Protein AF-A0A7C4UK25-F1 (afdb_monomer_lite)

Sequence (71 aa):
MAILEWVAVAIIVITSVGMLIARDWRVSVSLLAAQYLAMFILLLAHLPLGMASVKVVAGWMSCAIIGMTRS

pLDDT: mean 76.61, std 5.62, range [51.78, 86.69]

Radius of gyration: 12.91 Å; chains: 1; bounding box: 28×20×38 Å

Foldseek 3Di:
DVVLVVVLVVLLVVLVVQLVVDPDLVSNLVSLLSNLVSQLVVCVVPHPNVVSVVSNVVSNVVSVVSVVVVD

Structure (mmCIF, N/CA/C/O backbone):
data_AF-A0A7C4UK25-F1
#
_entry.id   AF-A0A7C4UK25-F1
#
loop_
_atom_site.group_PDB
_atom_site.id
_atom_site.type_symbol
_atom_site.label_atom_id
_atom_site.label_alt_id
_atom_site.label_comp_id
_atom_site.label_asym_id
_atom_site.label_entity_id
_atom_site.label_seq_id
_atom_site.pdbx_PDB_ins_code
_atom_site.Cartn_x
_atom_site.Cartn_y
_atom_site.Cartn_z
_atom_site.occupancy
_atom_site.B_iso_or_equiv
_atom_site.auth_seq_id
_atom_site.auth_comp_id
_atom_site.auth_asym_id
_atom_site.auth_atom_id
_atom_site.pdbx_PDB_model_num
ATOM 1 N N . MET A 1 1 ? 7.404 -7.834 -18.108 1.00 56.75 1 MET A N 1
ATOM 2 C CA . MET A 1 1 ? 7.068 -6.806 -17.099 1.00 56.75 1 MET A CA 1
ATOM 3 C C . MET A 1 1 ? 5.591 -6.771 -16.683 1.00 56.75 1 MET A C 1
ATOM 5 O O . MET A 1 1 ? 5.357 -6.356 -15.566 1.00 56.75 1 MET A O 1
ATOM 9 N N . ALA A 1 2 ? 4.609 -7.235 -17.473 1.00 66.81 2 ALA A N 1
ATOM 10 C CA . ALA A 1 2 ? 3.182 -7.032 -17.148 1.00 66.81 2 ALA A CA 1
ATOM 11 C C . ALA A 1 2 ? 2.636 -7.818 -15.931 1.00 66.81 2 ALA A C 1
ATOM 13 O O . ALA A 1 2 ? 1.754 -7.345 -15.227 1.00 66.81 2 ALA A O 1
ATOM 14 N N . ILE A 1 3 ? 3.143 -9.027 -15.655 1.00 74.81 3 ILE A N 1
ATOM 15 C CA . ILE A 1 3 ? 2.596 -9.892 -14.587 1.00 74.81 3 ILE A CA 1
ATOM 16 C C . ILE A 1 3 ? 2.749 -9.259 -13.198 1.00 74.81 3 ILE A C 1
ATOM 18 O O . ILE A 1 3 ? 1.833 -9.339 -12.386 1.00 74.81 3 ILE A O 1
ATOM 22 N N . LEU A 1 4 ? 3.874 -8.588 -12.936 1.00 71.06 4 LEU A N 1
ATOM 23 C CA . LEU A 1 4 ? 4.121 -7.923 -11.655 1.00 71.06 4 LEU A CA 1
ATOM 24 C C . LEU A 1 4 ? 3.148 -6.754 -11.429 1.00 71.06 4 LEU A C 1
ATOM 26 O O . LEU A 1 4 ? 2.703 -6.528 -10.305 1.00 71.06 4 LEU A O 1
ATOM 30 N N . GLU A 1 5 ? 2.772 -6.062 -12.506 1.00 71.69 5 GLU A N 1
ATOM 31 C CA . GLU A 1 5 ? 1.798 -4.971 -12.475 1.00 71.69 5 GLU A CA 1
ATOM 32 C C . GLU A 1 5 ? 0.406 -5.46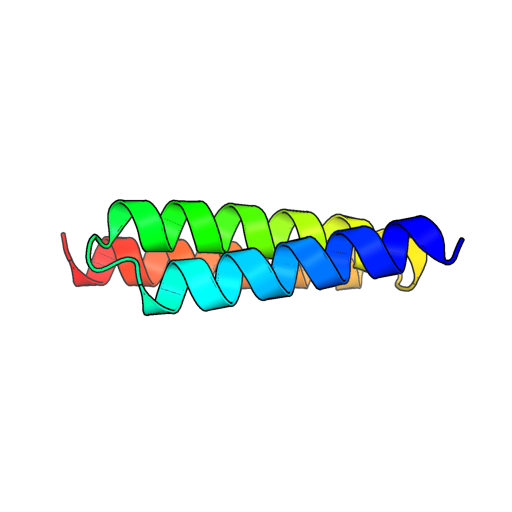0 -12.108 1.00 71.69 5 GLU A C 1
ATOM 34 O O . GLU A 1 5 ? -0.214 -4.937 -11.183 1.00 71.69 5 GLU A O 1
ATOM 39 N N . TRP A 1 6 ? -0.045 -6.528 -12.760 1.00 76.12 6 TRP A N 1
ATOM 40 C CA . TRP A 1 6 ? -1.334 -7.144 -12.465 1.00 76.12 6 TRP A CA 1
ATOM 41 C C . TRP A 1 6 ? -1.406 -7.725 -11.049 1.00 76.12 6 TRP A C 1
ATOM 43 O O . TRP A 1 6 ? -2.433 -7.576 -10.387 1.00 76.12 6 TRP A O 1
ATOM 53 N N . VAL A 1 7 ? -0.319 -8.323 -10.547 1.00 78.12 7 VAL A N 1
ATOM 54 C CA . VAL A 1 7 ? -0.245 -8.821 -9.160 1.00 78.12 7 VAL A CA 1
ATOM 55 C C . VAL A 1 7 ? -0.399 -7.680 -8.160 1.00 78.12 7 VAL A C 1
ATOM 57 O O . VAL A 1 7 ? -1.152 -7.794 -7.194 1.00 78.12 7 VAL A O 1
ATOM 60 N N . ALA A 1 8 ? 0.273 -6.558 -8.388 1.00 74.69 8 ALA A N 1
ATOM 61 C CA . ALA A 1 8 ? 0.197 -5.443 -7.462 1.00 74.69 8 ALA A CA 1
ATOM 62 C C . ALA A 1 8 ? -1.128 -4.668 -7.571 1.00 74.69 8 ALA A C 1
ATOM 64 O O . ALA A 1 8 ? -1.647 -4.232 -6.545 1.00 74.69 8 ALA A O 1
ATOM 65 N N . VAL A 1 9 ? -1.748 -4.593 -8.755 1.00 77.44 9 VAL A N 1
ATOM 66 C CA . VAL A 1 9 ? -3.141 -4.130 -8.898 1.00 77.44 9 VAL A CA 1
ATOM 67 C C . VAL A 1 9 ? -4.092 -5.028 -8.103 1.00 77.44 9 VAL A C 1
ATOM 69 O O . VAL A 1 9 ? -4.915 -4.515 -7.347 1.00 77.44 9 VAL A O 1
ATOM 72 N N . ALA A 1 10 ? -3.952 -6.353 -8.196 1.00 82.75 10 ALA A N 1
ATOM 73 C CA . ALA A 1 10 ? -4.771 -7.282 -7.419 1.00 82.75 10 ALA A CA 1
ATOM 74 C C . ALA A 1 10 ? -4.581 -7.084 -5.905 1.00 82.75 10 ALA A C 1
ATOM 76 O O . ALA A 1 10 ? -5.565 -7.010 -5.171 1.00 82.75 10 ALA A O 1
ATOM 77 N N . ILE A 1 11 ? -3.336 -6.914 -5.442 1.00 81.25 11 ILE A N 1
ATOM 78 C CA . ILE A 1 11 ? -3.035 -6.621 -4.032 1.00 81.25 11 ILE A CA 1
ATOM 79 C C . ILE A 1 11 ? -3.709 -5.322 -3.588 1.00 81.25 11 ILE A C 1
ATOM 81 O O . ILE A 1 11 ? -4.336 -5.320 -2.530 1.00 81.25 11 ILE A O 1
ATOM 85 N N . ILE A 1 12 ? -3.628 -4.252 -4.387 1.00 80.06 12 ILE A N 1
ATOM 86 C CA . ILE A 1 12 ? -4.268 -2.957 -4.102 1.00 80.06 12 ILE A CA 1
ATOM 87 C C . ILE A 1 12 ? -5.789 -3.121 -4.008 1.00 80.06 12 ILE A C 1
ATOM 89 O O . ILE A 1 12 ? -6.399 -2.637 -3.060 1.00 80.06 12 ILE A O 1
ATOM 93 N N . VAL A 1 13 ? -6.417 -3.838 -4.939 1.00 83.88 13 VAL A N 1
ATOM 94 C CA . VAL A 1 13 ? -7.871 -4.063 -4.899 1.00 83.88 13 VAL A CA 1
ATOM 95 C C . VAL A 1 13 ? -8.270 -4.839 -3.643 1.00 83.88 13 VAL A C 1
ATOM 97 O O . VAL A 1 13 ? -9.190 -4.428 -2.936 1.00 83.88 13 VAL A O 1
ATOM 100 N N . ILE A 1 14 ? -7.547 -5.912 -3.313 1.00 83.06 14 ILE A N 1
ATOM 101 C CA . ILE A 1 14 ? -7.814 -6.728 -2.121 1.00 83.06 14 ILE A CA 1
ATOM 102 C C . ILE A 1 14 ? -7.632 -5.907 -0.841 1.00 83.06 14 ILE A C 1
ATOM 104 O O . ILE A 1 14 ? -8.464 -5.999 0.059 1.00 83.06 14 ILE A O 1
ATOM 1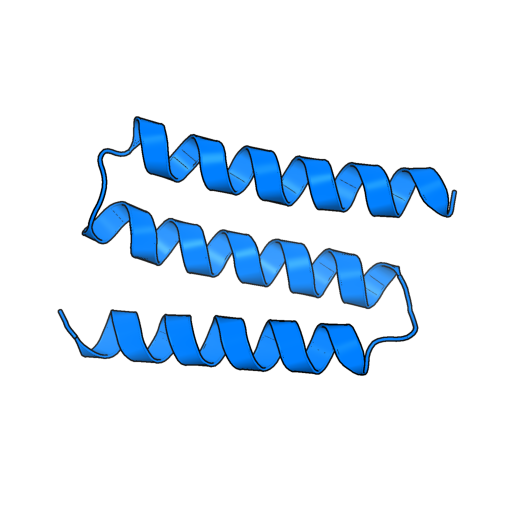08 N N . THR A 1 15 ? -6.588 -5.077 -0.752 1.00 78.69 15 THR A N 1
ATOM 109 C CA . THR A 1 15 ? -6.368 -4.219 0.426 1.00 78.69 15 THR A CA 1
ATOM 110 C C . THR A 1 15 ? -7.433 -3.135 0.554 1.00 78.69 15 THR A C 1
ATOM 112 O O . THR A 1 15 ? -7.928 -2.929 1.659 1.00 78.69 15 THR A O 1
ATOM 115 N N . SER A 1 16 ? -7.874 -2.518 -0.546 1.00 76.94 16 SER A N 1
ATOM 116 C CA . SER A 1 16 ? -8.980 -1.549 -0.525 1.00 76.94 16 SER A CA 1
ATOM 117 C C . SER A 1 16 ? -10.310 -2.178 -0.103 1.00 76.94 16 SER A C 1
ATOM 119 O O . SER A 1 16 ? -11.017 -1.612 0.730 1.00 76.94 16 SER A O 1
ATOM 121 N N . VAL A 1 17 ? -10.643 -3.361 -0.627 1.00 82.94 17 VAL A N 1
ATOM 122 C CA . VAL A 1 17 ? -11.846 -4.107 -0.216 1.00 82.94 17 VAL A CA 1
ATOM 123 C C . VAL A 1 17 ? -11.730 -4.548 1.243 1.00 82.94 17 VAL A C 1
ATOM 125 O O . VAL A 1 17 ? -12.672 -4.389 2.017 1.00 82.94 17 VAL A O 1
ATOM 128 N N . GLY A 1 18 ? -10.556 -5.026 1.653 1.00 78.69 18 GLY A N 1
ATOM 129 C CA . GLY A 1 18 ? -10.266 -5.363 3.042 1.00 78.69 18 GLY A CA 1
ATOM 130 C C . GLY A 1 18 ? -10.445 -4.167 3.972 1.00 78.69 18 GLY A C 1
ATOM 131 O O . GLY A 1 18 ? -10.990 -4.323 5.056 1.00 78.69 18 GLY A O 1
ATOM 132 N N . MET A 1 19 ? -10.063 -2.965 3.541 1.00 75.44 19 MET A N 1
ATOM 133 C CA . MET A 1 19 ? -10.186 -1.741 4.332 1.00 75.44 19 MET A CA 1
ATOM 134 C 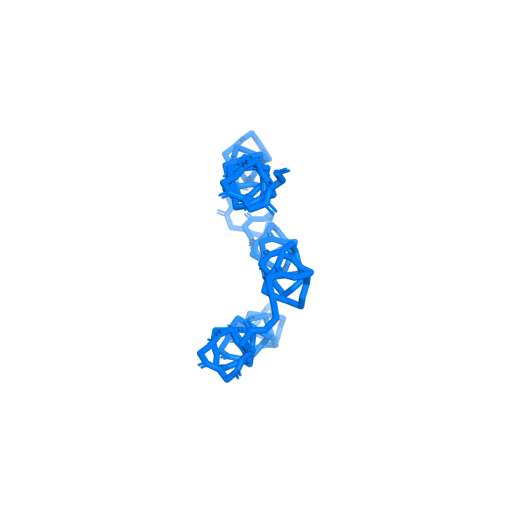C . MET A 1 19 ? -11.641 -1.260 4.465 1.00 75.44 19 MET A C 1
ATOM 136 O O . MET A 1 19 ? -11.980 -0.665 5.483 1.00 75.44 19 MET A O 1
ATOM 140 N N . LEU A 1 20 ? -12.506 -1.564 3.488 1.00 78.19 20 LEU A N 1
ATOM 141 C CA . LEU A 1 20 ? -13.960 -1.337 3.563 1.00 78.19 20 LEU A CA 1
ATOM 142 C C . LEU A 1 20 ? -14.656 -2.290 4.549 1.00 78.19 20 LEU A C 1
ATOM 144 O O . LEU A 1 20 ? -15.645 -1.914 5.175 1.00 78.19 20 LEU A O 1
ATOM 148 N N . ILE A 1 21 ? -14.151 -3.518 4.682 1.00 81.00 21 ILE A N 1
ATOM 149 C CA . ILE A 1 21 ? -14.708 -4.549 5.575 1.00 81.00 21 ILE A CA 1
ATOM 150 C C . ILE A 1 21 ? -14.112 -4.434 6.989 1.00 81.00 21 ILE A C 1
ATOM 152 O O . ILE A 1 21 ? -14.788 -4.708 7.983 1.00 81.00 21 ILE A O 1
ATOM 156 N N . ALA A 1 22 ? -12.847 -4.021 7.095 1.00 72.75 22 ALA A N 1
ATOM 157 C CA . ALA A 1 22 ? -12.125 -3.891 8.351 1.00 72.75 22 ALA A CA 1
ATOM 158 C C . ALA A 1 22 ? -12.699 -2.747 9.195 1.00 72.75 22 ALA A C 1
ATOM 160 O O . ALA A 1 22 ? -12.456 -1.567 8.951 1.00 72.75 22 ALA A O 1
ATOM 161 N N . ARG A 1 23 ? -13.448 -3.121 10.234 1.00 70.75 23 ARG A N 1
ATOM 162 C CA . ARG A 1 23 ? -14.002 -2.197 11.234 1.00 70.75 23 ARG A CA 1
ATOM 163 C C . ARG A 1 23 ? -12.974 -1.808 12.304 1.00 70.75 23 ARG A C 1
ATOM 165 O O . ARG A 1 23 ? -13.088 -0.752 12.932 1.00 70.75 23 ARG A O 1
ATOM 172 N N . ASP A 1 24 ? -11.965 -2.658 12.482 1.00 78.75 24 ASP A N 1
ATOM 173 C CA . ASP A 1 24 ? -10.862 -2.479 13.416 1.00 78.75 24 ASP A CA 1
ATOM 174 C C . ASP A 1 24 ? -9.759 -1.611 12.814 1.00 78.75 24 ASP A C 1
ATOM 176 O O . ASP A 1 24 ? -9.107 -1.971 11.834 1.00 78.75 24 ASP A O 1
ATOM 180 N N . TRP A 1 25 ? -9.487 -0.482 13.467 1.00 73.81 25 TRP A N 1
ATOM 181 C CA . TRP A 1 25 ? -8.498 0.502 13.020 1.00 73.81 25 TRP A CA 1
ATOM 182 C C . TRP A 1 25 ? -7.086 -0.081 12.871 1.00 73.81 25 TRP A C 1
ATOM 184 O O . TRP A 1 25 ? -6.336 0.334 11.994 1.00 73.81 25 TRP A O 1
ATOM 194 N N . ARG A 1 26 ? -6.736 -1.082 13.690 1.00 78.38 26 ARG A N 1
ATOM 195 C CA . ARG A 1 26 ? -5.445 -1.782 13.618 1.00 78.38 26 ARG A CA 1
ATOM 196 C C . ARG A 1 26 ? -5.298 -2.536 12.299 1.00 78.38 26 ARG A C 1
ATOM 198 O O . ARG A 1 26 ? -4.250 -2.469 11.668 1.00 78.38 26 ARG A O 1
ATOM 205 N N . VAL A 1 27 ? -6.367 -3.208 11.872 1.00 79.19 27 VAL A N 1
ATOM 206 C CA . VAL A 1 27 ? -6.402 -3.959 10.613 1.00 79.19 27 VAL A CA 1
ATOM 207 C C . VAL A 1 27 ? -6.370 -2.990 9.433 1.00 79.19 27 VAL A C 1
ATOM 209 O O . VAL A 1 27 ? -5.607 -3.213 8.497 1.00 79.19 27 VAL A O 1
ATOM 212 N N . SER A 1 28 ? -7.096 -1.868 9.505 1.00 76.12 28 SER A N 1
ATOM 213 C CA . SER A 1 28 ? -7.040 -0.820 8.477 1.00 76.12 28 SER A CA 1
ATOM 214 C C . SER A 1 28 ? -5.637 -0.212 8.335 1.00 76.12 28 SER A C 1
ATOM 216 O O . SER A 1 28 ? -5.182 -0.014 7.213 1.00 76.12 28 SER A O 1
ATOM 218 N N . VAL A 1 29 ? -4.918 0.031 9.439 1.00 79.81 29 VAL A N 1
ATOM 219 C CA . VAL A 1 29 ? -3.529 0.534 9.413 1.00 79.81 29 VAL A CA 1
ATOM 220 C C . VAL A 1 29 ? -2.573 -0.487 8.790 1.00 79.81 29 VAL A C 1
ATOM 222 O O . VAL A 1 29 ? -1.756 -0.124 7.943 1.00 79.81 29 VAL A O 1
ATOM 225 N N . SER A 1 30 ? -2.682 -1.768 9.156 1.00 79.75 30 SER A N 1
ATOM 226 C CA . SER A 1 30 ? -1.856 -2.828 8.563 1.00 79.75 30 SER A CA 1
ATOM 227 C C . SER A 1 30 ? -2.140 -3.029 7.070 1.00 79.75 30 SER A C 1
ATOM 229 O O . SER A 1 30 ? -1.200 -3.175 6.288 1.00 79.75 30 SER A O 1
ATOM 231 N N . LEU A 1 31 ? -3.412 -2.986 6.657 1.00 79.44 31 LEU A N 1
ATOM 232 C CA . LEU A 1 31 ? -3.814 -3.069 5.249 1.00 79.44 31 LEU A CA 1
ATOM 233 C C . LEU A 1 31 ? -3.282 -1.878 4.447 1.00 79.44 31 LEU A C 1
ATOM 235 O O . LEU A 1 31 ? -2.720 -2.075 3.372 1.00 79.44 31 LEU A O 1
ATOM 239 N N . LEU A 1 32 ? -3.385 -0.662 4.986 1.00 79.44 32 LEU A N 1
ATOM 240 C CA . LEU A 1 32 ? -2.904 0.547 4.321 1.00 79.44 32 LEU A CA 1
ATOM 241 C C . LEU A 1 32 ? -1.373 0.545 4.169 1.00 79.44 32 LEU A C 1
ATOM 243 O O . LEU A 1 32 ? -0.854 0.907 3.111 1.00 79.44 32 LEU A O 1
ATOM 247 N N . ALA A 1 33 ? -0.648 0.065 5.185 1.00 80.12 33 ALA A N 1
ATOM 248 C CA . ALA A 1 33 ? 0.801 -0.110 5.118 1.00 80.12 33 ALA A CA 1
ATOM 249 C C . ALA A 1 33 ? 1.205 -1.125 4.034 1.00 80.12 33 ALA A C 1
ATOM 251 O O . ALA A 1 33 ? 2.089 -0.839 3.223 1.00 80.12 33 ALA A O 1
ATOM 252 N N . ALA A 1 34 ? 0.531 -2.279 3.978 1.00 80.50 34 ALA A N 1
ATOM 253 C CA . ALA A 1 34 ? 0.772 -3.295 2.953 1.00 80.50 34 ALA A CA 1
ATOM 254 C C . ALA A 1 34 ? 0.455 -2.774 1.539 1.00 80.50 34 ALA A C 1
ATOM 256 O O . ALA A 1 34 ? 1.217 -3.009 0.599 1.00 80.50 34 ALA A O 1
ATOM 257 N N . GLN A 1 35 ? -0.628 -2.010 1.396 1.00 80.44 35 GLN A N 1
ATOM 258 C CA . GLN A 1 35 ? -1.067 -1.442 0.124 1.00 80.44 35 GLN A CA 1
ATOM 259 C C . GLN A 1 35 ? -0.064 -0.430 -0.442 1.00 80.44 35 GLN A C 1
ATOM 261 O O . GLN A 1 35 ? 0.286 -0.487 -1.623 1.00 80.44 35 GLN A O 1
ATOM 266 N N . TYR A 1 36 ? 0.450 0.468 0.402 1.00 77.19 36 TYR A N 1
ATOM 267 C CA . TYR A 1 36 ? 1.455 1.449 -0.010 1.00 77.19 36 TYR A CA 1
ATOM 268 C C . TYR A 1 36 ? 2.830 0.826 -0.278 1.00 77.19 36 TYR A C 1
ATOM 270 O O . TYR A 1 36 ? 3.546 1.297 -1.163 1.00 77.19 36 TYR A O 1
ATOM 278 N N . LEU A 1 37 ? 3.180 -0.263 0.414 1.00 79.00 37 LEU A N 1
ATOM 279 C CA . LEU A 1 37 ? 4.389 -1.036 0.121 1.00 79.00 37 LEU A CA 1
ATOM 280 C C . LEU A 1 37 ? 4.302 -1.706 -1.262 1.00 79.00 37 LEU A C 1
ATOM 282 O O . LEU A 1 37 ? 5.246 -1.634 -2.048 1.00 79.00 37 LEU A O 1
ATOM 286 N N . ALA A 1 38 ? 3.154 -2.299 -1.600 1.00 76.88 38 ALA A N 1
ATOM 287 C CA . ALA A 1 38 ? 2.922 -2.875 -2.926 1.00 76.88 38 ALA A CA 1
ATOM 288 C C . ALA A 1 38 ? 2.961 -1.802 -4.030 1.00 76.88 38 ALA A C 1
ATOM 290 O O . ALA A 1 38 ? 3.568 -2.006 -5.084 1.00 76.88 38 ALA A O 1
ATOM 291 N N . MET A 1 39 ? 2.380 -0.626 -3.767 1.00 77.00 39 MET A N 1
ATOM 292 C CA . MET A 1 39 ? 2.418 0.505 -4.696 1.00 77.00 39 MET A CA 1
ATOM 293 C C . MET A 1 39 ? 3.849 1.018 -4.937 1.00 77.00 39 MET A C 1
ATOM 295 O O . MET A 1 39 ? 4.177 1.421 -6.050 1.00 77.00 39 MET A O 1
ATOM 299 N N . PHE A 1 40 ? 4.719 0.987 -3.926 1.00 79.19 40 PHE A N 1
ATOM 300 C CA . PHE A 1 40 ? 6.123 1.384 -4.063 1.00 79.19 40 PHE A CA 1
ATOM 301 C C . PHE A 1 40 ? 6.911 0.479 -4.996 1.00 79.19 40 PHE A C 1
ATOM 303 O O . PHE A 1 40 ? 7.632 0.974 -5.858 1.00 79.19 40 PHE A O 1
ATOM 310 N N . ILE A 1 41 ? 6.740 -0.835 -4.845 1.00 74.62 41 ILE A N 1
ATOM 311 C CA . ILE A 1 41 ? 7.412 -1.830 -5.685 1.00 74.62 41 ILE A CA 1
ATOM 312 C C . ILE A 1 41 ? 7.004 -1.633 -7.153 1.00 74.62 41 ILE A C 1
ATOM 314 O O . ILE A 1 41 ? 7.852 -1.704 -8.040 1.00 74.62 41 ILE A O 1
ATOM 318 N N . LEU A 1 42 ? 5.735 -1.292 -7.408 1.00 72.31 42 LEU A N 1
ATOM 319 C CA . LEU A 1 42 ? 5.265 -0.924 -8.746 1.00 72.31 42 LEU A CA 1
ATOM 320 C C . LEU A 1 42 ? 5.874 0.368 -9.274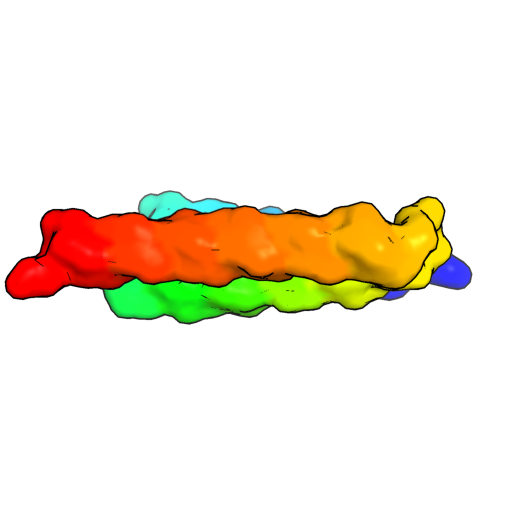 1.00 72.31 42 LEU A C 1
ATOM 322 O O . LEU A 1 42 ? 6.272 0.445 -10.438 1.00 72.31 42 LEU A O 1
ATOM 326 N N . LEU A 1 43 ? 5.910 1.397 -8.429 1.00 73.44 43 LEU A N 1
ATOM 327 C CA . LEU A 1 43 ? 6.432 2.695 -8.822 1.00 73.44 43 LEU A CA 1
ATOM 328 C C . LEU A 1 43 ? 7.934 2.657 -9.079 1.00 73.44 43 LEU A C 1
ATOM 330 O O . LEU A 1 43 ? 8.388 3.381 -9.954 1.00 73.44 43 LEU A O 1
ATOM 334 N N . LEU A 1 44 ? 8.687 1.798 -8.390 1.00 74.56 44 LEU A N 1
ATOM 335 C CA . LEU A 1 44 ? 10.110 1.588 -8.662 1.00 74.56 44 LEU A CA 1
ATOM 336 C C . LEU A 1 44 ? 10.370 1.111 -10.098 1.00 74.56 44 LEU A C 1
ATOM 338 O O . LEU A 1 44 ? 11.428 1.394 -10.649 1.00 74.56 44 LEU A O 1
ATOM 342 N N . ALA A 1 45 ? 9.413 0.399 -10.700 1.00 69.38 45 ALA A N 1
ATOM 343 C CA . ALA A 1 45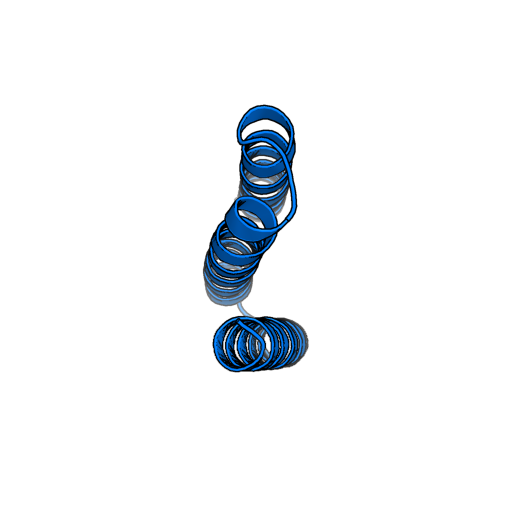 ? 9.530 -0.096 -12.068 1.00 69.38 45 ALA A CA 1
ATOM 344 C C . ALA A 1 45 ? 9.224 0.971 -13.138 1.00 69.38 45 ALA A C 1
ATOM 346 O O . ALA A 1 45 ? 9.638 0.802 -14.282 1.00 69.38 45 ALA A O 1
ATOM 347 N N . HIS A 1 46 ? 8.525 2.056 -12.783 1.00 69.00 46 HIS A N 1
ATOM 348 C CA . HIS A 1 46 ? 8.028 3.061 -13.739 1.00 69.00 46 HIS A CA 1
ATOM 349 C C . HIS A 1 46 ? 8.532 4.482 -13.486 1.00 69.00 46 HIS A C 1
ATOM 351 O O . HIS A 1 46 ? 8.478 5.319 -14.386 1.00 69.00 46 HIS A O 1
ATOM 357 N N . LEU A 1 47 ? 8.992 4.781 -12.273 1.00 69.88 47 LEU A N 1
ATOM 358 C CA . LEU A 1 47 ? 9.276 6.136 -11.825 1.00 69.88 47 LEU A CA 1
ATOM 359 C C . LEU A 1 47 ? 10.642 6.199 -11.127 1.00 69.88 47 LEU A C 1
ATOM 361 O O . LEU A 1 47 ? 11.013 5.263 -10.416 1.00 69.88 47 LEU A O 1
ATOM 365 N N . PRO A 1 48 ? 11.392 7.308 -11.274 1.00 78.38 48 PRO A N 1
ATOM 366 C CA . PRO A 1 48 ? 12.621 7.530 -10.524 1.00 78.38 48 PRO A CA 1
ATOM 367 C C . PRO A 1 48 ? 12.416 7.318 -9.019 1.00 78.38 48 PRO A C 1
ATOM 369 O O . PRO A 1 48 ? 11.438 7.790 -8.432 1.00 78.38 48 PRO A O 1
ATOM 372 N N . LEU A 1 49 ? 13.391 6.643 -8.401 1.00 73.44 49 LEU A N 1
ATOM 373 C CA . LEU A 1 49 ? 13.412 6.235 -6.989 1.00 73.44 49 LEU A CA 1
ATOM 374 C C . LEU A 1 49 ? 12.960 7.346 -6.027 1.00 73.44 49 LEU A C 1
ATOM 376 O O . LEU A 1 49 ? 12.207 7.084 -5.090 1.00 73.44 49 LEU A O 1
ATOM 380 N N . GLY A 1 50 ? 13.353 8.595 -6.296 1.00 73.81 50 GLY A N 1
ATOM 381 C CA . GLY A 1 50 ? 12.942 9.760 -5.510 1.00 73.81 50 GLY A CA 1
ATOM 382 C C . GLY A 1 50 ? 11.422 9.953 -5.444 1.00 73.81 50 GLY A C 1
ATOM 383 O O . GLY A 1 50 ? 10.875 10.097 -4.355 1.00 73.81 50 GLY A O 1
ATOM 384 N N . MET A 1 51 ? 10.712 9.883 -6.576 1.00 75.06 51 MET A N 1
ATOM 385 C CA . MET A 1 51 ? 9.250 10.040 -6.592 1.00 75.06 51 MET A CA 1
ATOM 386 C C . MET A 1 51 ? 8.526 8.830 -5.993 1.00 75.06 51 MET A C 1
ATOM 388 O O . MET A 1 51 ? 7.512 8.999 -5.315 1.00 75.06 51 MET A O 1
ATOM 392 N N . ALA A 1 52 ? 9.044 7.617 -6.208 1.00 75.31 52 ALA A N 1
ATOM 393 C CA . ALA A 1 52 ? 8.470 6.407 -5.620 1.00 75.31 52 ALA A CA 1
ATOM 394 C C . ALA A 1 52 ? 8.510 6.453 -4.081 1.00 75.31 52 ALA A C 1
ATOM 396 O O . ALA A 1 52 ? 7.514 6.160 -3.417 1.00 75.31 52 ALA A O 1
ATOM 397 N N . SER A 1 53 ? 9.637 6.899 -3.522 1.00 76.06 53 SER A N 1
ATOM 398 C CA . SER A 1 53 ? 9.875 6.968 -2.073 1.00 76.06 53 SER A CA 1
ATOM 399 C C . SER A 1 53 ? 8.896 7.910 -1.372 1.00 76.06 53 SER A C 1
ATOM 401 O O . SER A 1 53 ? 8.349 7.574 -0.322 1.00 76.06 53 SER A O 1
ATOM 403 N N . VAL A 1 54 ? 8.601 9.060 -1.987 1.00 78.75 54 VAL A N 1
ATOM 404 C CA . VAL A 1 54 ? 7.657 10.046 -1.438 1.00 78.75 54 VAL A CA 1
ATOM 405 C C . VAL A 1 54 ? 6.258 9.451 -1.257 1.00 78.75 54 VAL A C 1
ATOM 407 O O . VAL A 1 54 ? 5.595 9.745 -0.262 1.00 78.75 54 VAL A O 1
ATOM 410 N N . LYS A 1 55 ? 5.810 8.566 -2.158 1.00 74.44 55 LYS A N 1
ATOM 411 C CA . LYS A 1 55 ? 4.485 7.938 -2.027 1.00 74.44 55 LYS A CA 1
ATOM 412 C C . LYS A 1 55 ? 4.411 6.983 -0.836 1.00 74.44 55 LYS A C 1
ATOM 414 O O . LYS A 1 55 ? 3.382 6.964 -0.170 1.00 74.44 55 LYS A O 1
ATOM 419 N N . VAL A 1 56 ? 5.482 6.250 -0.521 1.00 79.69 56 VAL A N 1
ATOM 420 C CA . VAL A 1 56 ? 5.537 5.408 0.693 1.00 79.69 56 VAL A CA 1
ATOM 421 C C . VAL A 1 56 ? 5.423 6.259 1.941 1.00 79.69 56 VAL A C 1
ATOM 423 O O . VAL A 1 56 ? 4.611 5.958 2.813 1.00 79.69 56 VAL A O 1
ATOM 426 N N . VAL A 1 57 ? 6.199 7.343 2.000 1.00 82.25 57 VAL A N 1
ATOM 427 C CA . VAL A 1 57 ? 6.189 8.254 3.147 1.00 82.25 57 VAL A CA 1
ATOM 428 C C . VAL A 1 57 ? 4.792 8.848 3.339 1.00 82.25 57 VAL A C 1
ATOM 430 O O . VAL A 1 57 ? 4.276 8.822 4.452 1.00 82.25 57 VAL A O 1
ATOM 433 N N . ALA A 1 58 ? 4.131 9.297 2.268 1.00 81.69 58 ALA A N 1
ATOM 434 C CA . ALA A 1 58 ? 2.758 9.807 2.337 1.00 81.69 58 ALA A CA 1
ATOM 435 C C . ALA A 1 58 ? 1.750 8.751 2.841 1.00 81.69 58 ALA A C 1
ATOM 437 O O . ALA A 1 58 ? 0.880 9.052 3.666 1.00 81.69 58 ALA A O 1
ATOM 438 N N . GLY A 1 59 ? 1.893 7.497 2.401 1.00 79.81 59 GLY A N 1
ATOM 439 C CA . GLY A 1 59 ? 1.091 6.378 2.897 1.00 79.81 59 GLY A CA 1
ATOM 440 C C . GLY A 1 59 ? 1.290 6.109 4.387 1.00 79.81 59 GLY A C 1
ATOM 441 O O . GLY A 1 59 ? 0.323 5.955 5.131 1.00 79.81 59 GLY A O 1
ATOM 442 N N . TRP A 1 60 ? 2.538 6.121 4.851 1.00 80.56 60 TRP A N 1
ATOM 443 C CA . TRP A 1 60 ? 2.874 5.894 6.259 1.00 80.56 60 TRP A CA 1
ATOM 444 C C . TRP A 1 60 ? 2.456 7.061 7.163 1.00 80.56 60 TRP A C 1
ATOM 446 O O . TRP A 1 60 ? 2.018 6.826 8.289 1.00 80.56 60 TRP A O 1
ATOM 456 N N . MET A 1 61 ? 2.483 8.301 6.662 1.00 86.69 61 MET A N 1
ATOM 457 C CA . MET A 1 61 ? 1.897 9.453 7.360 1.00 86.69 61 MET A CA 1
ATOM 458 C C . MET A 1 61 ? 0.385 9.283 7.547 1.00 86.69 61 MET A C 1
ATOM 460 O O . MET A 1 61 ? -0.137 9.562 8.623 1.00 86.69 61 MET A O 1
ATOM 464 N N . SER A 1 62 ? -0.315 8.745 6.544 1.00 79.50 62 SER A N 1
ATOM 465 C CA . SER A 1 62 ? -1.751 8.447 6.651 1.00 79.50 62 SER A CA 1
ATOM 466 C C . SER A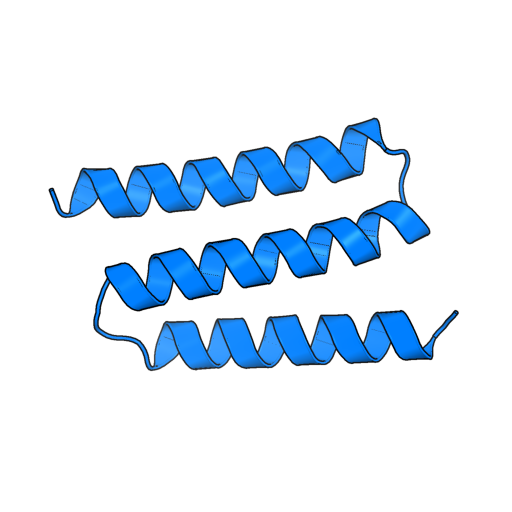 1 62 ? -2.032 7.386 7.726 1.00 79.50 62 SER A C 1
ATOM 468 O O . SER A 1 62 ? -2.952 7.551 8.528 1.00 79.50 62 SER A O 1
ATOM 470 N N . CYS A 1 63 ? -1.199 6.341 7.816 1.00 78.94 63 CYS A N 1
ATOM 471 C CA . CYS A 1 63 ? -1.260 5.359 8.905 1.00 78.94 63 CYS A CA 1
ATOM 472 C C . CYS A 1 63 ? -1.059 6.006 10.285 1.00 78.94 63 CYS A C 1
ATOM 474 O O . CYS A 1 63 ? -1.800 5.697 11.220 1.00 78.94 63 CYS A O 1
ATOM 476 N N . ALA A 1 64 ? -0.085 6.913 10.410 1.00 80.50 64 ALA A N 1
ATOM 477 C CA . ALA A 1 64 ? 0.196 7.617 11.658 1.00 80.50 64 ALA A CA 1
ATOM 478 C C . ALA A 1 64 ? -0.988 8.497 12.096 1.00 80.50 64 ALA A C 1
ATOM 480 O O . ALA A 1 64 ? -1.362 8.477 13.266 1.00 80.50 64 ALA A O 1
ATOM 481 N N . ILE A 1 65 ? -1.633 9.204 11.161 1.00 81.31 65 ILE A N 1
ATOM 482 C CA . ILE A 1 65 ? -2.831 10.018 11.431 1.00 81.31 65 ILE A CA 1
ATOM 483 C C . ILE A 1 65 ? -3.990 9.142 11.924 1.00 81.31 65 ILE A C 1
ATOM 485 O O . ILE A 1 65 ? -4.631 9.478 12.921 1.00 81.31 65 ILE A O 1
ATOM 489 N N . ILE A 1 66 ? -4.236 7.992 11.285 1.00 81.88 66 ILE A N 1
ATOM 490 C CA . ILE A 1 66 ? -5.277 7.047 11.727 1.00 81.88 66 ILE A CA 1
ATOM 491 C C . ILE A 1 66 ? -4.976 6.530 13.140 1.00 81.88 66 ILE A C 1
ATOM 493 O O . ILE A 1 66 ? -5.886 6.461 13.966 1.00 81.88 66 ILE A O 1
ATOM 497 N N . GLY A 1 67 ? -3.711 6.210 13.432 1.00 74.81 67 GLY A N 1
ATOM 498 C CA . GLY A 1 67 ? -3.276 5.789 14.765 1.00 74.81 67 GLY A CA 1
ATOM 499 C C . GLY A 1 67 ? -3.467 6.873 15.829 1.00 74.81 67 GLY A C 1
ATOM 500 O O . GLY A 1 67 ? -3.952 6.577 16.915 1.00 74.81 67 GLY A O 1
ATOM 501 N N . MET A 1 68 ? -3.158 8.131 15.505 1.00 80.81 68 MET A N 1
ATOM 502 C CA . MET A 1 68 ? -3.311 9.268 16.422 1.00 80.81 68 MET A CA 1
ATOM 503 C C . MET A 1 68 ? -4.773 9.659 16.668 1.00 80.81 68 MET A C 1
ATOM 505 O O . MET A 1 68 ? -5.101 10.124 17.750 1.00 80.81 68 MET A O 1
ATOM 509 N N . THR A 1 69 ? -5.667 9.458 15.695 1.00 77.50 69 THR A N 1
ATOM 510 C CA . THR A 1 69 ? -7.090 9.843 15.825 1.00 77.50 69 THR A CA 1
ATOM 511 C C . THR A 1 69 ? -7.881 8.897 16.741 1.00 77.50 69 THR A C 1
ATOM 513 O O . THR A 1 69 ? -8.987 9.224 17.163 1.00 77.50 69 THR A O 1
ATOM 516 N N . ARG A 1 70 ? -7.354 7.699 17.021 1.00 64.44 70 ARG A N 1
ATOM 517 C CA . ARG A 1 70 ? -8.017 6.682 17.857 1.00 64.44 70 ARG A CA 1
ATOM 518 C C . ARG A 1 70 ? -7.187 6.223 19.063 1.00 64.44 70 ARG A C 1
ATOM 520 O O . ARG A 1 70 ? -7.545 5.212 19.669 1.00 64.44 70 ARG A O 1
ATOM 527 N N . SER A 1 71 ? -6.114 6.950 19.386 1.00 51.78 71 SER A N 1
ATOM 528 C CA . SER A 1 71 ? -5.393 6.851 20.663 1.00 51.78 71 SER A CA 1
ATOM 529 C C . SER A 1 71 ? -6.021 7.759 21.711 1.00 51.78 71 SER A C 1
ATOM 531 O O . SER A 1 71 ? -5.784 7.450 22.898 1.00 51.78 71 SER A O 1
#

Secondary structure (DSSP, 8-state):
-HHHHHHHHHHHHHHHHHHHH--SHHHHHHHHHHHHHHHHHHHHHHS-HHHHHHHHHHHHHHHHHHHHHT-